Protein AF-A0A4R0I3N3-F1 (afdb_monomer)

Mean predicted aligned error: 6.97 Å

Solvent-accessible surface area (backbone atoms only — not comparable to full-atom values): 8232 Å² total; per-residue (Å²): 136,82,78,95,66,86,72,85,71,72,74,85,36,51,70,59,56,65,83,82,37,47,73,29,59,35,32,43,38,38,26,74,50,75,44,73,68,42,81,43,74,56,98,91,46,74,45,68,40,46,35,25,33,20,36,37,39,33,23,49,46,68,66,26,46,77,68,51,40,67,74,46,75,43,62,50,19,33,31,56,51,68,62,43,21,55,56,41,58,78,32,52,86,42,78,41,72,24,20,39,41,62,54,90,99,49,98,52,62,37,74,40,84,49,59,71,74,59,45,54,37,50,48,55,40,49,54,55,52,52,52,54,50,53,55,56,58,70,71,54,81,84,85,126

Radius of gyration: 17.77 Å; Cα contacts (8 Å, |Δi|>4): 245; chains: 1; bounding box: 46×32×56 Å

Secondary structure (DSSP, 8-state):
---SS-------PPBP-GGGGTT-SEEEEEEEEEEEEEEEEETTEEEEEEEEEEEEEEE-SHHHHHTT--SEEEEEEEE--HHHHHHHHHTTTSPEEEEEEPPTT-SS-EEEPPPHHHHHHHHHHHHHHHHHHHHHHHTS----

Foldseek 3Di:
DDDPDDDPPPQPFAADDLVVQQQFQKKWKAWADKDFQCWDDDPNDTDGFMKTFTWMFTHRDPVCLVVVHTPDIGHRYIYTFRQARVVSVVQHVHIDMFGWDAPPPHPGIHTDDHPPSSVVSNVVSVVVVVVVVVVVVVPDDDDD

pLDDT: mean 89.09, std 13.64, range [40.09, 98.38]

Structure (mmCIF, N/CA/C/O backbone):
data_AF-A0A4R0I3N3-F1
#
_entry.id   AF-A0A4R0I3N3-F1
#
loop_
_atom_site.group_PDB
_atom_site.id
_atom_site.type_symbol
_atom_site.label_atom_id
_atom_site.label_alt_id
_atom_site.label_comp_id
_atom_site.label_asym_id
_atom_site.label_entity_id
_atom_site.label_seq_id
_atom_site.pdbx_PDB_ins_code
_atom_site.Cartn_x
_atom_site.Cartn_y
_atom_site.Cartn_z
_atom_site.occupancy
_atom_site.B_iso_or_equiv
_atom_site.auth_seq_id
_atom_site.auth_comp_id
_atom_site.auth_asym_id
_atom_site.auth_atom_id
_atom_site.pdbx_PDB_model_num
ATOM 1 N N . MET A 1 1 ? 25.902 -22.677 20.897 1.00 40.09 1 MET A N 1
ATOM 2 C CA . MET A 1 1 ? 26.635 -21.394 20.883 1.00 40.09 1 MET A CA 1
ATOM 3 C C . MET A 1 1 ? 26.077 -20.546 19.757 1.00 40.09 1 MET A C 1
ATOM 5 O O . MET A 1 1 ? 26.171 -20.956 18.606 1.00 40.09 1 MET A O 1
ATOM 9 N N . SER A 1 2 ? 25.426 -19.437 20.092 1.00 50.75 2 SER A N 1
ATOM 10 C CA . SER A 1 2 ? 24.835 -18.509 19.123 1.00 50.75 2 SER A CA 1
ATOM 11 C C . SER A 1 2 ? 25.904 -17.510 18.677 1.00 50.75 2 SER A C 1
ATOM 13 O O . SER A 1 2 ? 26.677 -17.032 19.503 1.00 50.75 2 SER A O 1
ATOM 15 N N . SER A 1 3 ? 26.002 -17.248 17.374 1.00 62.59 3 SER A N 1
ATOM 16 C CA . SER A 1 3 ? 27.001 -16.328 16.815 1.00 62.59 3 SER A CA 1
ATOM 17 C C . SER A 1 3 ? 26.745 -14.883 17.282 1.00 62.59 3 SER A C 1
ATOM 19 O O . SER A 1 3 ? 25.586 -14.471 17.272 1.00 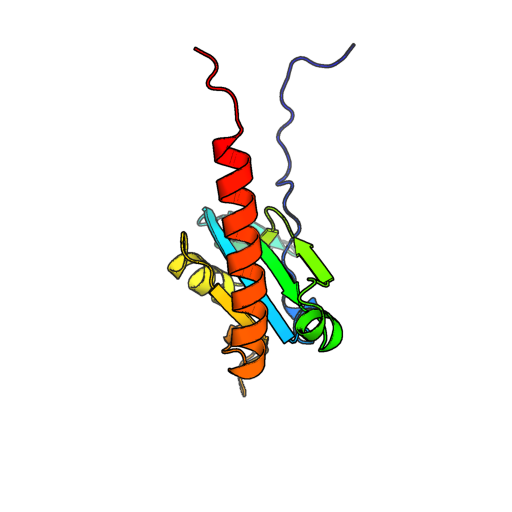62.59 3 SER A O 1
ATOM 21 N N . PRO A 1 4 ? 27.786 -14.104 17.642 1.00 68.19 4 PRO A N 1
ATOM 22 C CA . PRO A 1 4 ? 27.658 -12.699 18.047 1.00 68.19 4 PRO A CA 1
ATOM 23 C C . PRO A 1 4 ? 27.512 -11.728 16.860 1.00 68.19 4 PRO A C 1
ATOM 25 O O . PRO A 1 4 ? 27.506 -10.516 17.055 1.00 68.19 4 PRO A O 1
ATOM 28 N N . PHE A 1 5 ? 27.443 -12.234 15.625 1.00 69.56 5 PHE A N 1
ATOM 29 C CA . PHE A 1 5 ? 27.431 -11.413 14.417 1.00 69.56 5 PHE A CA 1
ATOM 30 C C . PHE A 1 5 ? 26.034 -11.321 13.804 1.00 69.56 5 PHE A C 1
ATOM 32 O O . PHE A 1 5 ? 25.375 -12.338 13.570 1.00 69.56 5 PHE A O 1
ATOM 39 N N . ASN A 1 6 ? 25.624 -10.100 13.456 1.00 53.50 6 ASN A N 1
ATOM 40 C CA . ASN A 1 6 ? 24.465 -9.874 12.602 1.00 53.50 6 ASN A CA 1
ATOM 41 C C . ASN A 1 6 ? 24.762 -10.423 11.205 1.00 53.50 6 ASN A C 1
ATOM 43 O O . ASN A 1 6 ? 25.674 -9.964 10.516 1.00 53.50 6 ASN A O 1
ATOM 47 N N . LYS A 1 7 ? 23.990 -11.427 10.784 1.00 50.22 7 LYS A N 1
ATOM 48 C CA . LYS A 1 7 ? 23.995 -11.874 9.390 1.00 50.22 7 LYS A CA 1
ATOM 49 C C . LYS A 1 7 ? 23.306 -10.795 8.550 1.00 50.22 7 LYS A C 1
ATOM 51 O O . LYS A 1 7 ? 22.275 -10.290 8.996 1.00 50.22 7 LYS A O 1
ATOM 56 N N . PRO A 1 8 ? 23.818 -10.447 7.358 1.00 46.22 8 PRO A N 1
ATOM 57 C CA . PRO A 1 8 ? 23.093 -9.564 6.458 1.00 46.22 8 PRO A CA 1
ATOM 58 C C . PRO A 1 8 ? 21.740 -10.209 6.153 1.00 46.22 8 PRO A C 1
ATOM 60 O O . PRO A 1 8 ? 21.673 -11.307 5.596 1.00 46.22 8 PRO A O 1
ATOM 63 N N . SER A 1 9 ? 20.659 -9.559 6.575 1.00 43.22 9 SER A N 1
ATOM 64 C CA . SER A 1 9 ? 19.320 -9.929 6.156 1.00 43.22 9 SER A CA 1
ATOM 65 C C . SER A 1 9 ? 19.239 -9.645 4.660 1.00 43.22 9 SER A C 1
ATOM 67 O O . SER A 1 9 ? 19.155 -8.497 4.226 1.00 43.22 9 SER A O 1
ATOM 69 N N . GLY A 1 10 ? 19.291 -10.695 3.836 1.00 43.25 10 GLY A N 1
ATOM 70 C CA . GLY A 1 10 ? 18.688 -10.605 2.509 1.00 43.25 10 GLY A CA 1
ATOM 71 C C . GLY A 1 10 ? 17.284 -10.044 2.721 1.00 43.25 10 GLY A C 1
ATOM 72 O O . GLY A 1 10 ? 16.562 -10.592 3.553 1.00 43.25 10 GLY A O 1
ATOM 73 N N . GLY A 1 11 ? 16.991 -8.890 2.108 1.00 46.09 11 GLY A N 1
ATOM 74 C CA . GLY A 1 11 ? 15.885 -8.002 2.479 1.00 46.09 11 GLY A CA 1
ATOM 75 C C . GLY A 1 11 ? 14.645 -8.774 2.915 1.00 46.09 11 GLY A C 1
ATOM 76 O O . GLY A 1 11 ? 13.995 -9.415 2.097 1.00 46.09 11 GLY A O 1
ATOM 77 N N . SER A 1 12 ? 14.351 -8.757 4.217 1.00 48.50 12 SER A N 1
ATOM 78 C CA . SER A 1 12 ? 13.327 -9.607 4.838 1.00 48.50 12 SER A CA 1
ATOM 79 C C . SER A 1 12 ? 11.900 -9.091 4.606 1.00 48.50 12 SER A C 1
ATOM 81 O O . SER A 1 12 ? 11.024 -9.291 5.446 1.00 48.50 12 SER A O 1
ATOM 83 N N . GLY A 1 13 ? 11.685 -8.369 3.508 1.00 58.91 13 GLY A N 1
ATOM 84 C CA . GLY A 1 13 ? 10.395 -7.832 3.110 1.00 58.91 13 GLY A CA 1
ATOM 85 C C . GLY A 1 13 ? 9.721 -8.756 2.109 1.00 58.91 13 GLY A C 1
A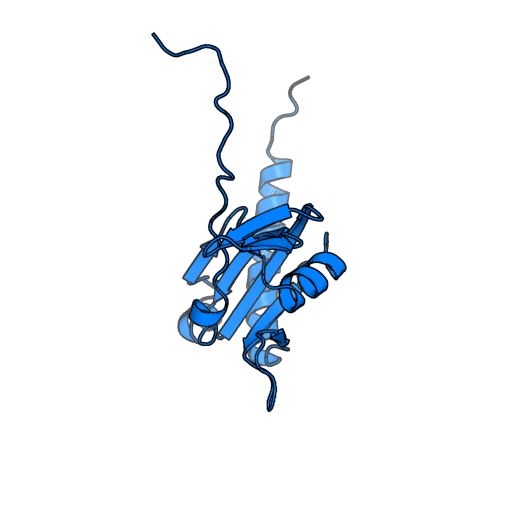TOM 86 O O . GLY A 1 13 ? 10.351 -9.217 1.157 1.00 58.91 13 GLY A O 1
ATOM 87 N N . SER A 1 14 ? 8.434 -9.035 2.303 1.00 83.94 14 SER A N 1
ATOM 88 C CA . SER A 1 14 ? 7.644 -9.725 1.279 1.00 83.94 14 SER A CA 1
ATOM 89 C C . SER A 1 14 ? 7.531 -8.838 0.031 1.00 83.94 14 SER A C 1
ATOM 91 O O . SER A 1 14 ? 7.330 -7.631 0.132 1.00 83.94 14 SER A O 1
ATOM 93 N N . PHE A 1 15 ? 7.688 -9.389 -1.174 1.00 90.69 15 PHE A N 1
ATOM 94 C CA . PHE A 1 15 ? 7.498 -8.591 -2.388 1.00 90.69 15 PHE A CA 1
ATOM 95 C C . PHE A 1 15 ? 6.010 -8.361 -2.648 1.00 90.69 15 PHE A C 1
ATOM 97 O O . PHE A 1 15 ? 5.243 -9.319 -2.790 1.00 90.69 15 PHE A O 1
ATOM 104 N N . PHE A 1 16 ? 5.613 -7.098 -2.799 1.00 95.06 16 PHE A N 1
ATOM 105 C CA . PHE A 1 16 ? 4.273 -6.763 -3.260 1.00 95.06 16 PHE A CA 1
ATOM 106 C C . PHE A 1 16 ? 4.133 -7.171 -4.730 1.00 95.06 16 PHE A C 1
ATOM 108 O O . PHE A 1 16 ? 4.876 -6.696 -5.590 1.00 95.06 16 PHE A O 1
ATOM 115 N N . THR A 1 17 ? 3.201 -8.083 -5.019 1.00 94.56 17 THR A N 1
ATOM 116 C CA . THR A 1 17 ? 2.959 -8.601 -6.375 1.00 94.56 17 THR A CA 1
ATOM 117 C C . THR A 1 17 ? 1.621 -8.065 -6.885 1.00 94.56 17 THR A C 1
ATOM 119 O O . THR A 1 17 ? 0.596 -8.692 -6.618 1.00 94.56 17 THR A O 1
ATOM 122 N N . PRO A 1 18 ? 1.587 -6.962 -7.661 1.00 94.94 18 PRO A N 1
ATOM 123 C CA . PRO A 1 18 ? 0.342 -6.250 -7.976 1.00 94.94 18 PRO A CA 1
ATOM 124 C C . PRO A 1 18 ? -0.735 -7.132 -8.615 1.00 94.94 18 PRO A C 1
ATOM 126 O O . PRO A 1 18 ? -1.915 -6.987 -8.326 1.00 94.94 18 PRO A O 1
ATOM 129 N N . ALA A 1 19 ? -0.324 -8.111 -9.429 1.00 94.62 19 ALA A N 1
ATOM 130 C CA . ALA A 1 19 ? -1.224 -9.064 -10.074 1.00 94.62 19 ALA A CA 1
ATOM 131 C C . ALA A 1 19 ? -2.086 -9.876 -9.086 1.00 94.62 19 ALA A C 1
ATOM 133 O O . ALA A 1 19 ? -3.207 -10.239 -9.428 1.00 94.62 19 ALA A O 1
ATOM 134 N N . LYS A 1 20 ? -1.584 -10.154 -7.873 1.00 95.12 20 LYS A N 1
ATOM 135 C CA . LYS A 1 20 ? -2.321 -10.889 -6.830 1.00 95.12 20 LYS A CA 1
ATOM 136 C C . LYS A 1 20 ? -3.349 -10.025 -6.096 1.00 95.12 20 LYS A C 1
ATOM 138 O O . LYS A 1 20 ? -4.186 -10.578 -5.395 1.00 95.12 20 LYS A O 1
ATOM 143 N N . HIS A 1 21 ? -3.282 -8.708 -6.280 1.00 96.12 21 HIS A N 1
ATOM 144 C CA . HIS A 1 21 ? -4.086 -7.725 -5.556 1.00 96.12 21 HIS A CA 1
ATOM 145 C C . HIS A 1 21 ? -5.094 -6.993 -6.451 1.00 96.12 21 HIS A C 1
ATOM 147 O O . HIS A 1 21 ? -5.759 -6.065 -6.008 1.00 96.12 21 HIS A O 1
ATOM 153 N N . VAL A 1 22 ? -5.241 -7.409 -7.715 1.00 95.50 22 VAL A N 1
ATOM 154 C CA . VAL A 1 22 ? -6.198 -6.798 -8.660 1.00 95.50 22 VAL A CA 1
ATOM 155 C C . VAL A 1 22 ? -7.652 -7.023 -8.239 1.00 95.50 22 VAL A C 1
ATOM 157 O O . VAL A 1 22 ? -8.525 -6.226 -8.567 1.00 95.50 22 VAL A O 1
ATOM 160 N N . SER A 1 23 ? -7.922 -8.128 -7.542 1.00 94.19 23 SER A N 1
ATOM 161 C CA . SER A 1 23 ? -9.251 -8.462 -7.027 1.00 94.19 23 SER A CA 1
ATOM 162 C C . SER A 1 23 ? -9.531 -7.891 -5.640 1.00 94.19 23 SER A C 1
ATOM 164 O O . SER A 1 23 ? -10.640 -8.073 -5.149 1.00 94.19 23 SER A O 1
ATOM 166 N N . ASP A 1 24 ? -8.540 -7.276 -4.988 1.00 97.44 24 ASP A N 1
ATOM 167 C CA . ASP A 1 24 ? -8.733 -6.700 -3.662 1.00 97.44 24 ASP A CA 1
ATOM 168 C C . ASP A 1 24 ? -9.494 -5.369 -3.792 1.00 97.44 24 ASP A C 1
ATOM 170 O O . ASP A 1 24 ? -9.253 -4.579 -4.708 1.00 97.44 24 ASP A O 1
ATOM 174 N N . LEU A 1 25 ? -10.444 -5.132 -2.887 1.00 97.62 25 LEU A N 1
ATOM 175 C CA . LEU A 1 25 ? -11.334 -3.971 -2.945 1.00 97.62 25 LEU A CA 1
ATOM 176 C C . LEU A 1 25 ? -10.654 -2.680 -2.489 1.00 97.62 25 LEU A C 1
ATOM 178 O O . LEU A 1 25 ? -10.951 -1.613 -3.026 1.00 97.62 25 LEU A O 1
ATOM 182 N N . ALA A 1 26 ? -9.755 -2.781 -1.511 1.00 98.12 26 ALA A N 1
ATOM 183 C CA . ALA A 1 26 ? -8.986 -1.656 -1.003 1.00 98.12 26 ALA A CA 1
ATOM 184 C C . ALA A 1 26 ? -7.666 -2.114 -0.377 1.00 98.12 26 ALA A C 1
ATOM 186 O O . ALA A 1 26 ? -7.547 -3.214 0.169 1.00 98.12 26 ALA A O 1
ATOM 187 N N . LEU A 1 27 ? -6.683 -1.226 -0.434 1.00 98.38 27 LEU A N 1
ATOM 188 C CA . LEU A 1 27 ? -5.373 -1.338 0.177 1.00 98.38 27 LEU A CA 1
ATOM 189 C C . LEU A 1 27 ? -5.084 -0.036 0.923 1.00 98.38 27 LEU A C 1
ATOM 191 O O . LEU A 1 27 ? -5.258 1.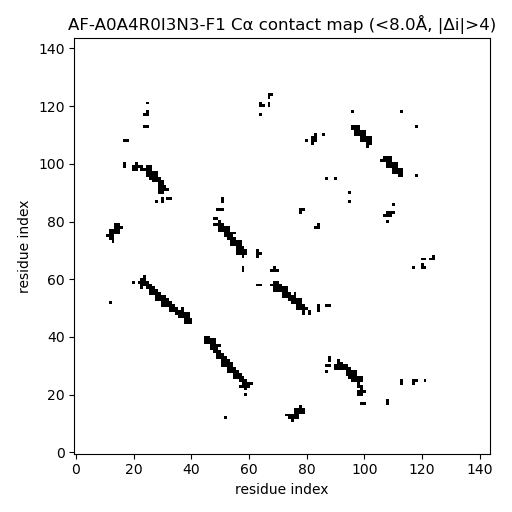040 0.355 1.00 98.38 27 LEU A O 1
ATOM 195 N N . ILE A 1 28 ? -4.585 -0.137 2.152 1.00 98.19 28 ILE A N 1
ATOM 196 C CA . ILE A 1 28 ? -3.905 0.978 2.819 1.00 98.19 28 ILE A CA 1
ATOM 197 C C . ILE A 1 28 ? -2.410 0.761 2.616 1.00 98.19 28 ILE A C 1
ATOM 199 O O . ILE A 1 28 ? -1.888 -0.269 3.043 1.00 98.19 28 ILE A O 1
ATOM 203 N N . ILE A 1 29 ? -1.738 1.697 1.955 1.00 98.25 29 ILE A N 1
ATOM 204 C CA . ILE A 1 29 ? -0.302 1.668 1.688 1.00 98.25 29 ILE A CA 1
ATOM 205 C C . ILE A 1 29 ? 0.376 2.730 2.548 1.00 98.25 29 ILE A C 1
ATOM 207 O O . ILE A 1 29 ? 0.157 3.925 2.378 1.00 98.25 29 ILE A O 1
ATOM 211 N N . GLU A 1 30 ? 1.245 2.289 3.446 1.00 97.62 30 GLU A N 1
ATOM 212 C CA . GLU A 1 30 ? 1.981 3.143 4.375 1.00 97.62 30 GLU A CA 1
ATOM 213 C C . GLU A 1 30 ? 3.463 3.093 4.009 1.00 97.62 30 GLU A C 1
ATOM 215 O O . GLU A 1 30 ? 4.230 2.265 4.515 1.00 97.62 30 GLU A O 1
ATOM 220 N N . ALA A 1 31 ? 3.852 3.935 3.050 1.00 97.44 31 ALA A N 1
ATOM 221 C CA . ALA A 1 31 ? 5.215 3.991 2.539 1.00 97.44 31 ALA A CA 1
ATOM 222 C C . ALA A 1 31 ? 6.177 4.575 3.586 1.00 97.44 31 ALA A C 1
ATOM 224 O O . ALA A 1 31 ? 5.948 5.650 4.141 1.00 97.44 31 ALA A O 1
ATOM 225 N N . LYS A 1 32 ? 7.276 3.855 3.839 1.00 95.94 32 LYS A N 1
ATOM 226 C CA . LYS A 1 32 ? 8.265 4.178 4.880 1.00 95.94 32 LYS A CA 1
ATOM 227 C C . LYS A 1 32 ? 9.547 4.759 4.306 1.00 95.94 32 LYS A C 1
ATOM 229 O O . LYS A 1 32 ? 10.100 5.709 4.846 1.00 95.94 32 LYS A O 1
ATOM 234 N N . SER A 1 33 ? 10.064 4.142 3.250 1.00 95.81 33 SER A N 1
ATOM 235 C CA . SER A 1 33 ? 11.351 4.517 2.672 1.00 95.81 33 SER A CA 1
ATOM 236 C C . SER A 1 33 ? 11.465 4.070 1.225 1.00 95.81 33 SER A C 1
ATOM 238 O O . SER A 1 33 ? 10.784 3.145 0.782 1.00 95.81 33 SER A O 1
ATOM 240 N N . VAL A 1 34 ? 12.366 4.721 0.497 1.00 96.06 34 VAL A N 1
ATOM 241 C CA . VAL A 1 34 ? 12.718 4.386 -0.880 1.00 96.06 34 VAL A CA 1
ATOM 242 C C . VAL A 1 34 ? 14.199 4.030 -0.954 1.00 96.06 34 VAL A C 1
ATOM 244 O O . VAL A 1 34 ? 15.054 4.696 -0.369 1.00 96.06 34 VAL A O 1
ATOM 247 N N . ARG A 1 35 ? 14.511 2.964 -1.684 1.00 94.38 35 ARG A N 1
ATOM 248 C CA . ARG A 1 35 ? 15.861 2.613 -2.114 1.00 94.38 35 ARG A CA 1
ATOM 249 C C . ARG A 1 35 ? 15.953 2.877 -3.607 1.00 94.38 35 ARG A C 1
ATOM 251 O O . ARG A 1 35 ? 15.216 2.273 -4.381 1.00 94.38 35 ARG A O 1
ATOM 258 N N . ARG A 1 36 ? 16.844 3.786 -3.990 1.00 94.00 36 ARG A N 1
ATOM 259 C CA . ARG A 1 36 ? 17.064 4.160 -5.388 1.00 94.00 36 ARG A CA 1
ATOM 260 C C . ARG A 1 36 ? 18.046 3.224 -6.071 1.00 94.00 36 ARG A C 1
ATOM 262 O O . ARG A 1 36 ? 18.923 2.669 -5.405 1.00 94.00 36 ARG A O 1
ATOM 269 N N . ASP A 1 37 ? 17.903 3.096 -7.387 1.00 91.19 37 ASP A N 1
ATOM 270 C CA . ASP A 1 37 ? 18.883 2.452 -8.269 1.00 91.19 37 ASP A CA 1
ATOM 271 C C . ASP A 1 37 ? 19.303 1.041 -7.821 1.00 91.19 37 ASP A C 1
ATOM 273 O O . ASP A 1 37 ? 20.460 0.634 -7.950 1.00 91.19 37 ASP A O 1
ATOM 277 N N . VAL A 1 38 ? 18.359 0.264 -7.285 1.00 90.38 38 VAL A N 1
ATOM 278 C CA . VAL A 1 38 ? 18.621 -1.103 -6.837 1.00 90.38 38 VAL A CA 1
ATOM 279 C C . VAL A 1 38 ? 18.887 -1.982 -8.064 1.00 90.38 38 VAL A C 1
ATOM 281 O O . VAL A 1 38 ? 18.013 -2.094 -8.933 1.00 90.38 38 VAL A O 1
ATOM 284 N N . PRO A 1 39 ? 20.064 -2.629 -8.159 1.00 89.75 39 PRO A N 1
ATOM 285 C CA . PRO A 1 39 ? 20.371 -3.503 -9.278 1.00 89.75 39 PRO A CA 1
ATOM 286 C C . PRO A 1 39 ? 19.523 -4.774 -9.201 1.00 89.75 39 PRO A C 1
ATOM 288 O O . PRO A 1 39 ? 19.493 -5.471 -8.186 1.00 89.75 39 PRO A O 1
ATOM 291 N N . ASN A 1 40 ? 18.858 -5.100 -10.303 1.00 84.12 40 ASN A N 1
ATOM 292 C CA . ASN A 1 40 ? 18.059 -6.304 -10.472 1.00 84.12 40 ASN A CA 1
ATOM 293 C C . ASN A 1 40 ? 18.499 -7.030 -11.743 1.00 84.12 40 ASN A C 1
ATOM 295 O O . ASN A 1 40 ? 18.304 -6.528 -12.851 1.00 84.12 40 ASN A O 1
ATOM 299 N N . THR A 1 41 ? 19.056 -8.227 -11.579 1.00 87.88 41 THR A N 1
ATOM 300 C CA . THR A 1 41 ? 19.465 -9.086 -12.692 1.00 87.88 41 THR A CA 1
ATOM 301 C C . THR A 1 41 ? 18.407 -10.150 -12.946 1.00 87.88 41 THR A C 1
ATOM 303 O O . THR A 1 41 ? 18.142 -10.992 -12.091 1.00 87.88 41 THR A O 1
ATOM 306 N N . PHE A 1 42 ? 17.823 -10.138 -14.141 1.00 80.62 42 PHE A N 1
ATOM 307 C CA . PHE A 1 42 ? 16.871 -11.149 -14.590 1.00 80.62 42 PHE A CA 1
ATOM 308 C C . PHE A 1 42 ? 17.256 -11.620 -15.991 1.00 80.62 42 PHE A C 1
ATOM 310 O O . PHE A 1 42 ? 17.511 -10.805 -16.874 1.00 80.62 42 PHE A O 1
ATOM 317 N N . ASN A 1 43 ? 17.336 -12.938 -16.192 1.00 82.88 43 ASN A N 1
ATOM 318 C CA . ASN A 1 43 ? 17.759 -13.554 -17.457 1.00 82.88 43 ASN A CA 1
ATOM 319 C C . ASN A 1 43 ? 19.064 -12.966 -18.040 1.00 82.88 43 ASN A C 1
ATOM 321 O O . ASN A 1 43 ? 19.178 -12.764 -19.245 1.00 82.88 43 ASN A O 1
ATOM 325 N N . GLY A 1 44 ? 20.049 -12.662 -17.186 1.00 86.62 44 GLY A N 1
ATOM 326 C CA . GLY A 1 44 ? 21.352 -12.124 -17.603 1.00 86.62 44 GLY A CA 1
ATOM 327 C C . GLY A 1 44 ? 21.366 -10.630 -17.950 1.00 86.62 44 GLY A C 1
ATOM 328 O O . GLY A 1 44 ? 22.429 -10.098 -18.257 1.00 86.62 44 GLY A O 1
ATOM 329 N N . VAL A 1 45 ? 20.228 -9.938 -17.862 1.00 87.50 45 VAL A N 1
ATOM 330 C CA . VAL A 1 45 ? 20.137 -8.484 -18.038 1.00 87.50 45 VAL A CA 1
ATOM 331 C C . VAL A 1 45 ? 20.020 -7.826 -16.670 1.00 87.50 45 VAL A C 1
ATOM 333 O O . VAL A 1 45 ? 19.116 -8.150 -15.899 1.00 87.50 45 VAL A O 1
ATOM 336 N N . THR A 1 46 ? 20.929 -6.898 -16.369 1.00 89.69 46 THR A N 1
ATOM 337 C CA . THR A 1 46 ? 20.866 -6.074 -15.157 1.00 89.69 46 THR A CA 1
ATOM 338 C C . THR A 1 46 ? 20.191 -4.750 -15.471 1.00 89.69 46 THR A C 1
ATOM 340 O O . THR A 1 46 ? 20.642 -3.994 -16.328 1.00 89.69 46 THR A O 1
ATOM 343 N N . THR A 1 47 ? 19.113 -4.471 -14.751 1.00 88.31 47 THR A N 1
ATOM 344 C CA . THR A 1 47 ? 18.389 -3.199 -14.777 1.00 88.31 47 THR A CA 1
ATOM 345 C C . THR A 1 47 ? 18.388 -2.606 -13.381 1.00 88.31 47 THR A C 1
ATOM 347 O O . THR A 1 47 ? 18.234 -3.351 -12.415 1.00 88.31 47 THR A O 1
ATOM 350 N N . ASN A 1 48 ? 18.476 -1.286 -13.274 1.00 89.25 48 ASN A N 1
AT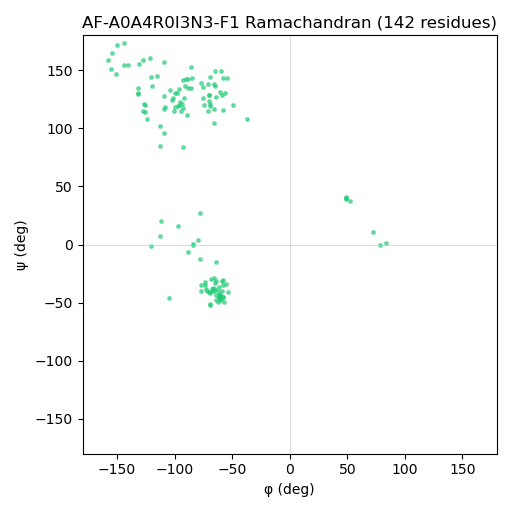OM 351 C CA . ASN A 1 48 ? 18.263 -0.601 -12.006 1.00 89.25 48 ASN A CA 1
ATOM 352 C C . ASN A 1 48 ? 16.780 -0.269 -11.847 1.00 89.25 48 ASN A C 1
ATOM 354 O O . ASN A 1 48 ? 16.104 0.065 -12.824 1.00 89.25 48 ASN A O 1
ATOM 358 N N . ARG A 1 49 ? 16.272 -0.382 -10.622 1.00 89.38 49 ARG A N 1
ATOM 359 C CA . ARG A 1 49 ? 14.905 0.007 -10.274 1.00 89.38 49 ARG A CA 1
ATOM 360 C C . ARG A 1 49 ? 14.854 0.606 -8.880 1.00 89.38 49 ARG A C 1
ATOM 362 O O . ARG A 1 49 ? 15.656 0.251 -8.022 1.00 89.38 49 ARG A O 1
ATOM 369 N N . ASP A 1 50 ? 13.856 1.439 -8.651 1.00 93.81 50 ASP A N 1
ATOM 370 C CA . ASP A 1 50 ? 13.561 1.932 -7.314 1.00 93.81 50 ASP A CA 1
ATOM 371 C C . ASP A 1 50 ? 12.671 0.938 -6.568 1.00 93.81 50 ASP A C 1
ATOM 373 O O . ASP A 1 50 ? 11.791 0.295 -7.150 1.00 93.81 50 ASP A O 1
ATOM 377 N N . GLU A 1 51 ? 12.908 0.810 -5.268 1.00 95.00 51 GLU A N 1
ATOM 378 C CA . GLU A 1 51 ? 12.164 -0.075 -4.380 1.00 95.00 51 GLU A CA 1
ATOM 379 C C . GLU A 1 51 ? 11.636 0.723 -3.190 1.00 95.00 51 GLU A C 1
ATOM 381 O O . GLU A 1 51 ? 12.409 1.304 -2.429 1.00 95.00 51 GLU A O 1
ATOM 386 N N . VAL A 1 52 ? 10.316 0.743 -3.009 1.00 96.94 52 VAL A N 1
ATOM 387 C CA . VAL A 1 52 ? 9.674 1.360 -1.842 1.00 96.94 52 VAL A CA 1
ATOM 388 C C . VAL A 1 52 ? 9.359 0.284 -0.815 1.00 96.94 52 VAL A C 1
ATOM 390 O O . VAL A 1 52 ? 8.765 -0.741 -1.144 1.00 96.94 52 VAL A O 1
ATOM 393 N N . THR A 1 53 ? 9.750 0.520 0.435 1.00 96.69 53 THR A N 1
ATOM 394 C CA . THR A 1 53 ? 9.342 -0.304 1.576 1.00 96.69 53 THR A CA 1
ATOM 395 C C . THR A 1 53 ? 8.086 0.297 2.190 1.00 96.69 53 THR A C 1
ATOM 397 O O . THR A 1 53 ? 8.086 1.474 2.549 1.00 96.69 53 THR A O 1
ATOM 400 N N . ALA A 1 54 ? 7.031 -0.500 2.330 1.00 97.06 54 ALA A N 1
ATOM 401 C CA . ALA A 1 54 ? 5.750 -0.063 2.873 1.00 97.06 54 ALA A CA 1
ATOM 402 C C . ALA A 1 54 ? 5.128 -1.129 3.781 1.00 97.06 54 ALA A C 1
ATOM 404 O O . ALA A 1 54 ? 5.377 -2.321 3.608 1.00 97.06 54 ALA A O 1
ATOM 405 N N . ASP A 1 55 ? 4.286 -0.709 4.720 1.00 97.12 55 ASP A N 1
ATOM 406 C CA . ASP A 1 55 ? 3.287 -1.616 5.287 1.00 97.12 55 ASP A CA 1
ATOM 407 C C . ASP A 1 55 ? 2.023 -1.544 4.427 1.00 97.12 55 ASP A C 1
ATOM 409 O O . ASP A 1 55 ? 1.608 -0.459 4.028 1.00 97.12 55 ASP A O 1
ATOM 413 N N . ILE A 1 56 ? 1.438 -2.695 4.094 1.00 97.25 56 ILE A N 1
ATOM 414 C CA . ILE A 1 56 ? 0.259 -2.769 3.226 1.00 97.25 56 ILE A CA 1
ATOM 415 C C . ILE A 1 56 ? -0.832 -3.554 3.941 1.00 97.25 56 ILE A C 1
ATOM 417 O O . ILE A 1 56 ? -0.647 -4.723 4.274 1.00 97.25 56 ILE A O 1
ATOM 421 N N . THR A 1 57 ? -1.977 -2.920 4.164 1.00 98.12 57 THR A N 1
ATOM 422 C CA . THR A 1 57 ? -3.166 -3.563 4.736 1.00 98.12 57 THR A CA 1
ATOM 423 C C . THR A 1 57 ? -4.155 -3.864 3.620 1.00 98.12 57 THR A C 1
ATOM 425 O O . THR A 1 57 ? -4.516 -2.962 2.871 1.00 98.12 57 THR A O 1
ATOM 428 N N . VAL A 1 58 ? -4.594 -5.117 3.500 1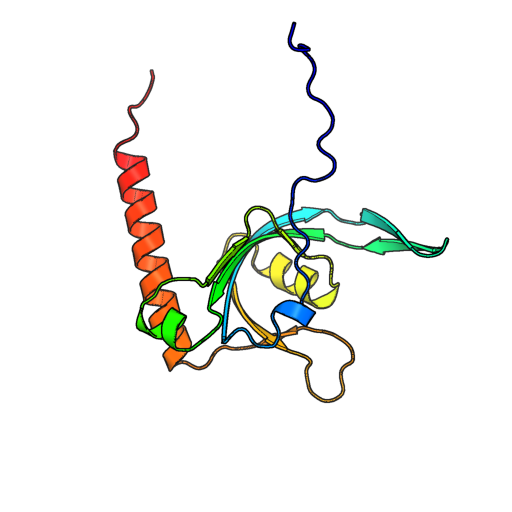.00 97.94 58 VAL A N 1
ATOM 429 C CA . VAL A 1 58 ? -5.390 -5.609 2.369 1.00 97.94 58 VAL A CA 1
ATOM 430 C C . VAL A 1 58 ? -6.828 -5.890 2.788 1.00 97.94 58 VAL A C 1
ATOM 432 O O . VAL A 1 58 ? -7.067 -6.684 3.698 1.00 97.94 58 VAL A O 1
ATOM 435 N N . PHE A 1 59 ? -7.794 -5.334 2.060 1.00 98.25 59 PHE A N 1
ATOM 436 C CA . PHE A 1 59 ? -9.214 -5.666 2.164 1.00 98.25 59 PHE A CA 1
ATOM 437 C C . PHE A 1 59 ? -9.665 -6.362 0.884 1.00 98.25 59 PHE A C 1
ATOM 439 O O . PHE A 1 59 ? -9.876 -5.731 -0.152 1.00 98.25 59 PHE A O 1
ATOM 446 N N . ARG A 1 60 ? -9.787 -7.690 0.942 1.00 96.94 60 ARG A N 1
ATOM 447 C CA . ARG A 1 60 ? -9.986 -8.505 -0.259 1.00 96.94 60 ARG A CA 1
ATOM 448 C C . ARG A 1 60 ? -11.411 -8.456 -0.793 1.00 96.94 60 ARG A C 1
ATOM 450 O O . ARG A 1 60 ? -11.607 -8.462 -2.000 1.00 96.94 60 ARG A O 1
ATOM 457 N N . ASN A 1 61 ? -12.404 -8.472 0.086 1.00 97.44 61 ASN A N 1
ATOM 458 C CA . ASN A 1 61 ? -13.806 -8.624 -0.295 1.00 97.44 61 ASN A CA 1
ATOM 459 C C . ASN A 1 61 ? -14.733 -7.794 0.602 1.00 97.44 61 ASN A C 1
ATOM 461 O O . ASN A 1 61 ? -14.294 -7.208 1.591 1.00 97.44 61 ASN A O 1
ATOM 465 N N . SER A 1 62 ? -16.023 -7.761 0.260 1.00 96.56 62 SER A N 1
ATOM 466 C CA . SER A 1 62 ? -17.034 -6.992 0.996 1.00 96.56 62 SER A CA 1
ATOM 467 C C . SER A 1 62 ? -17.123 -7.395 2.464 1.00 96.56 62 SER A C 1
ATOM 469 O O . SER A 1 62 ? -17.270 -6.528 3.312 1.00 96.56 62 SER A O 1
ATOM 471 N N . GLN A 1 63 ? -16.924 -8.677 2.790 1.00 96.88 63 GLN A N 1
ATOM 472 C CA . GLN A 1 63 ? -16.911 -9.131 4.180 1.00 96.88 63 GLN A CA 1
ATOM 473 C C . GLN A 1 63 ? -15.801 -8.438 4.984 1.00 96.88 63 GLN A C 1
ATOM 475 O O . GLN A 1 63 ? -16.058 -7.987 6.094 1.00 96.88 63 GLN A O 1
ATOM 480 N N . ASN A 1 64 ? -14.590 -8.295 4.429 1.00 97.06 64 ASN A N 1
ATOM 481 C CA . ASN A 1 64 ? -13.505 -7.567 5.098 1.00 97.06 64 ASN A CA 1
ATOM 482 C C . ASN A 1 64 ? -13.850 -6.094 5.351 1.00 97.06 64 ASN A C 1
ATOM 484 O O . ASN A 1 64 ? -13.459 -5.546 6.382 1.00 97.06 64 ASN A O 1
ATOM 488 N N . ILE A 1 65 ? -14.568 -5.468 4.416 1.00 96.50 65 ILE A N 1
ATOM 489 C CA . ILE A 1 65 ? -15.020 -4.078 4.523 1.00 96.50 65 ILE A CA 1
ATOM 490 C C . ILE A 1 65 ? -16.098 -3.950 5.605 1.00 96.50 65 ILE A C 1
ATOM 492 O O . ILE A 1 65 ? -15.946 -3.167 6.539 1.00 96.50 65 ILE A O 1
ATOM 496 N N . GLU A 1 66 ? -17.141 -4.778 5.541 1.00 95.44 66 GLU A N 1
ATOM 497 C CA . GLU A 1 66 ? -18.273 -4.766 6.474 1.00 95.44 66 GLU A CA 1
ATOM 498 C C . GLU A 1 66 ? -17.838 -5.038 7.918 1.00 95.44 66 GLU A C 1
ATOM 500 O O . GLU A 1 66 ? -18.244 -4.337 8.850 1.00 95.44 66 GLU A O 1
ATOM 505 N N . THR A 1 67 ? -16.967 -6.033 8.118 1.00 95.44 67 THR A N 1
ATOM 506 C CA . THR A 1 67 ? -16.452 -6.373 9.450 1.00 95.44 67 THR A CA 1
ATOM 507 C C . THR A 1 67 ? -15.265 -5.511 9.863 1.00 95.44 67 THR A C 1
ATOM 509 O O . THR A 1 67 ? -14.720 -5.729 10.948 1.00 95.44 67 THR A O 1
ATOM 512 N N . ARG A 1 68 ? -14.831 -4.562 9.019 1.00 94.38 68 ARG A N 1
ATOM 513 C CA . ARG A 1 68 ? -13.660 -3.701 9.254 1.00 94.38 68 ARG A CA 1
ATOM 514 C C . ARG A 1 68 ? -12.438 -4.513 9.684 1.00 94.38 68 ARG A C 1
ATOM 516 O O . ARG A 1 68 ? -11.725 -4.160 10.619 1.00 94.38 68 ARG A O 1
ATOM 523 N N . THR A 1 69 ? -12.254 -5.674 9.064 1.00 95.00 69 THR A N 1
ATOM 524 C CA . THR A 1 69 ? -11.199 -6.625 9.417 1.00 95.00 69 THR A CA 1
ATOM 525 C C . THR A 1 69 ? -10.397 -6.934 8.163 1.00 95.00 69 THR A C 1
ATOM 527 O O . THR A 1 69 ? -10.947 -7.542 7.237 1.00 95.00 69 THR A O 1
ATOM 530 N N . PRO A 1 70 ? -9.112 -6.544 8.106 1.00 96.69 70 PRO A N 1
ATOM 531 C CA . PRO A 1 70 ? -8.304 -6.781 6.925 1.00 96.69 70 PRO A CA 1
ATOM 532 C C . PRO A 1 70 ? -8.112 -8.278 6.688 1.00 96.69 70 PRO A C 1
ATOM 534 O O . PRO A 1 70 ? -8.068 -9.083 7.618 1.00 96.69 70 PRO A O 1
ATOM 537 N N . HIS A 1 71 ? -7.977 -8.645 5.420 1.00 96.88 71 HIS A N 1
ATOM 538 C CA . HIS A 1 71 ? -7.622 -9.996 5.010 1.00 96.88 71 HIS A CA 1
ATOM 539 C C . HIS A 1 71 ? -6.166 -10.327 5.356 1.00 96.88 71 HIS A C 1
ATOM 541 O O . HIS A 1 71 ? -5.862 -11.436 5.787 1.00 96.88 71 HIS A O 1
ATOM 547 N N . GLU A 1 72 ? -5.270 -9.364 5.141 1.00 95.38 72 GLU A N 1
ATOM 548 C CA . GLU A 1 72 ? -3.828 -9.533 5.285 1.00 95.38 72 GLU A CA 1
ATOM 549 C C . GLU A 1 72 ? -3.183 -8.196 5.668 1.00 95.38 72 GLU A C 1
ATOM 551 O O . GLU A 1 72 ? -3.631 -7.133 5.236 1.00 95.38 72 GLU A O 1
ATOM 556 N N . VAL A 1 73 ? -2.114 -8.253 6.466 1.00 95.56 73 VAL A N 1
ATOM 557 C CA . VAL A 1 73 ? -1.238 -7.108 6.739 1.00 95.56 73 VAL A CA 1
ATOM 558 C C . VAL A 1 73 ? 0.186 -7.502 6.367 1.00 95.56 73 VAL A C 1
ATOM 560 O O . VAL A 1 73 ? 0.829 -8.296 7.053 1.00 95.56 73 VAL A O 1
ATOM 563 N N . MET A 1 74 ? 0.688 -6.937 5.275 1.00 95.19 74 MET A N 1
ATOM 564 C CA . MET A 1 74 ? 2.044 -7.153 4.790 1.00 95.19 74 MET A CA 1
ATOM 565 C C . MET A 1 74 ? 2.970 -6.125 5.435 1.00 95.19 74 MET A C 1
ATOM 567 O O . MET A 1 74 ? 2.883 -4.933 5.147 1.00 95.19 74 MET A O 1
ATOM 571 N N . LYS A 1 75 ? 3.865 -6.572 6.318 1.00 94.50 75 LYS A N 1
ATOM 572 C CA . LYS A 1 75 ? 4.840 -5.694 6.976 1.00 94.50 75 LYS A CA 1
ATOM 573 C C . LYS A 1 75 ? 6.142 -5.608 6.187 1.00 94.50 75 LYS A C 1
ATOM 575 O O . LYS A 1 75 ? 6.664 -6.631 5.743 1.00 94.50 75 LYS A O 1
ATOM 580 N N . ASN A 1 76 ? 6.671 -4.391 6.054 1.00 94.88 76 ASN A N 1
ATOM 581 C CA . ASN A 1 76 ? 7.897 -4.072 5.316 1.00 94.88 76 ASN A CA 1
ATOM 582 C C . ASN A 1 76 ? 7.913 -4.687 3.905 1.00 94.88 76 ASN A C 1
ATOM 584 O O . ASN A 1 76 ? 8.925 -5.228 3.460 1.00 94.88 76 ASN A O 1
ATOM 588 N N . ALA A 1 77 ? 6.771 -4.647 3.223 1.00 95.69 77 ALA A N 1
ATOM 589 C CA . ALA A 1 77 ? 6.629 -5.146 1.871 1.00 95.69 77 ALA A CA 1
ATOM 590 C C . ALA A 1 77 ? 7.397 -4.266 0.877 1.00 95.69 77 ALA A C 1
ATOM 592 O O . ALA A 1 77 ? 7.444 -3.044 1.019 1.00 95.69 77 ALA A O 1
ATOM 593 N N . ILE A 1 78 ? 7.982 -4.888 -0.147 1.00 95.81 78 ILE A N 1
ATOM 594 C CA . ILE A 1 78 ? 8.777 -4.203 -1.170 1.00 95.81 78 ILE A CA 1
ATOM 595 C C . ILE A 1 78 ? 7.935 -4.008 -2.433 1.00 95.81 78 ILE A C 1
ATOM 597 O O . ILE A 1 78 ? 7.586 -4.976 -3.118 1.00 95.81 78 ILE A O 1
ATOM 601 N N . ILE A 1 79 ? 7.660 -2.750 -2.770 1.00 96.19 79 ILE A N 1
ATOM 602 C CA . ILE A 1 79 ? 7.018 -2.319 -4.013 1.00 96.19 79 ILE A CA 1
ATOM 603 C C . ILE A 1 79 ? 8.117 -1.954 -5.017 1.00 96.19 79 ILE A C 1
ATOM 605 O O . ILE A 1 79 ? 8.856 -0.997 -4.814 1.00 96.19 79 ILE A O 1
ATOM 609 N N . HIS A 1 80 ? 8.213 -2.709 -6.113 1.00 92.75 80 HIS A N 1
ATOM 610 C CA . HIS A 1 80 ? 9.257 -2.536 -7.139 1.00 92.75 80 HIS A CA 1
ATOM 611 C C . HIS A 1 80 ? 8.708 -2.231 -8.545 1.00 92.75 80 HIS A C 1
ATOM 613 O O . HIS A 1 80 ? 9.467 -2.106 -9.507 1.00 92.75 80 HIS A O 1
ATOM 619 N N . SER A 1 81 ? 7.382 -2.171 -8.711 1.00 92.25 81 SER A N 1
ATOM 620 C CA . SER A 1 81 ? 6.777 -1.727 -9.971 1.00 92.25 81 SER A CA 1
ATOM 621 C C . SER A 1 81 ? 7.038 -0.234 -10.127 1.00 92.25 81 SER A C 1
ATOM 623 O O . SER A 1 81 ? 6.645 0.522 -9.253 1.00 92.25 81 SER A O 1
ATOM 625 N N . SER A 1 82 ? 7.667 0.198 -11.223 1.00 90.94 82 SER A N 1
ATOM 626 C CA . SER A 1 82 ? 8.105 1.593 -11.395 1.00 90.94 82 SER A CA 1
ATOM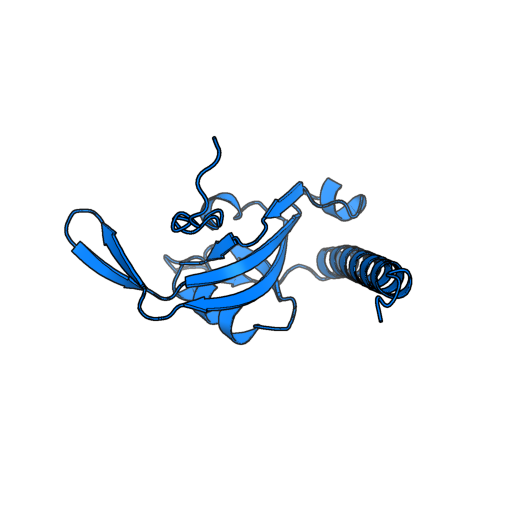 627 C C . SER A 1 82 ? 6.994 2.627 -11.181 1.00 90.94 82 SER A C 1
ATOM 629 O O . SER A 1 82 ? 7.224 3.649 -10.545 1.00 90.94 82 SER A O 1
ATOM 631 N N . VAL A 1 83 ? 5.783 2.351 -11.676 1.00 94.50 83 VAL A N 1
ATOM 632 C CA . VAL A 1 83 ? 4.623 3.241 -11.518 1.00 94.50 83 VAL A CA 1
ATOM 633 C C . VAL A 1 83 ? 4.161 3.281 -10.062 1.00 94.50 83 VAL A C 1
ATOM 635 O O . VAL A 1 83 ? 4.071 4.359 -9.485 1.00 94.50 83 VAL A O 1
ATOM 638 N N . LEU A 1 84 ? 3.944 2.115 -9.450 1.00 96.44 84 LEU A N 1
ATOM 639 C CA . LEU A 1 84 ? 3.469 2.026 -8.066 1.00 96.44 84 LEU A CA 1
ATOM 640 C C . LEU A 1 84 ? 4.507 2.531 -7.062 1.00 96.44 84 LEU A C 1
ATOM 642 O O . LEU A 1 84 ? 4.148 3.165 -6.083 1.00 96.44 84 LEU A O 1
ATOM 646 N N . ALA A 1 85 ? 5.791 2.259 -7.296 1.00 95.81 85 ALA A N 1
ATOM 647 C CA . ALA A 1 85 ? 6.881 2.728 -6.453 1.00 95.81 85 ALA A CA 1
ATOM 648 C C . ALA A 1 85 ? 6.966 4.257 -6.491 1.00 95.81 85 ALA A C 1
ATOM 650 O O . ALA A 1 85 ? 7.062 4.878 -5.441 1.00 95.81 85 ALA A O 1
ATOM 651 N N . LYS A 1 86 ? 6.845 4.873 -7.676 1.00 95.31 86 LYS A N 1
ATOM 652 C CA . LYS A 1 86 ? 6.822 6.335 -7.808 1.00 95.31 86 LYS A CA 1
ATOM 653 C C . LYS A 1 86 ? 5.642 6.962 -7.060 1.00 95.31 86 LYS A C 1
ATOM 655 O O . LYS A 1 86 ? 5.813 7.977 -6.400 1.00 95.31 86 LYS A O 1
ATOM 660 N N . GLU A 1 87 ? 4.460 6.366 -7.164 1.00 95.94 87 GLU A N 1
ATOM 661 C CA . GLU A 1 87 ? 3.253 6.86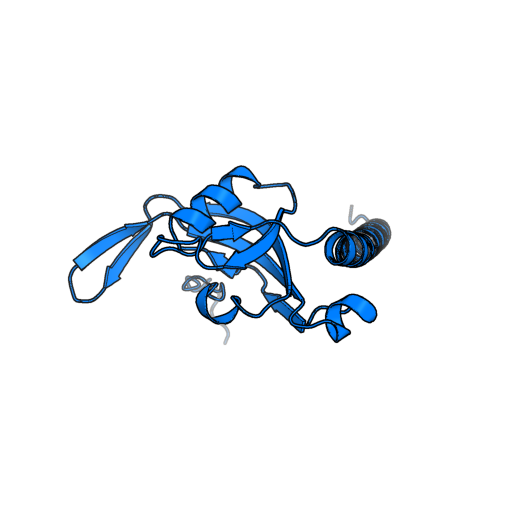6 -6.499 1.00 95.94 87 GLU A CA 1
ATOM 662 C C . GLU A 1 87 ? 3.266 6.625 -4.980 1.00 95.94 87 GLU A C 1
ATOM 664 O O . GLU A 1 87 ? 2.880 7.495 -4.202 1.00 95.94 87 GLU A O 1
ATOM 669 N N . ALA A 1 88 ? 3.772 5.478 -4.525 1.00 96.00 88 ALA A N 1
ATOM 670 C CA . ALA A 1 88 ? 3.965 5.213 -3.102 1.00 96.00 88 ALA A CA 1
ATOM 671 C C . ALA A 1 88 ? 5.019 6.154 -2.499 1.00 96.00 88 ALA A C 1
ATOM 673 O O . ALA A 1 88 ? 4.844 6.648 -1.391 1.00 96.00 88 ALA A O 1
ATOM 674 N N . GLU A 1 89 ? 6.090 6.447 -3.240 1.00 96.25 89 GLU A N 1
ATOM 675 C CA . GLU A 1 89 ? 7.125 7.384 -2.813 1.00 96.25 89 GLU A CA 1
ATOM 676 C C . GLU A 1 89 ? 6.572 8.793 -2.569 1.00 96.25 89 GLU A C 1
ATOM 678 O O . GLU A 1 89 ? 6.911 9.415 -1.562 1.00 96.25 89 GLU A O 1
ATOM 683 N N . THR A 1 90 ? 5.708 9.301 -3.454 1.00 96.31 90 THR A N 1
ATOM 684 C CA . THR A 1 90 ? 5.121 10.640 -3.280 1.00 96.31 90 THR A CA 1
ATOM 685 C C . THR A 1 90 ? 4.240 10.755 -2.036 1.00 96.31 90 THR A C 1
ATOM 687 O O . THR A 1 90 ? 3.936 11.867 -1.622 1.00 96.31 90 THR A O 1
ATOM 690 N N . ASN A 1 91 ? 3.858 9.622 -1.439 1.00 95.44 91 ASN A N 1
ATOM 691 C CA . ASN A 1 91 ? 3.026 9.531 -0.243 1.00 95.44 91 ASN A CA 1
ATOM 692 C C . ASN A 1 91 ? 3.805 9.005 0.979 1.00 95.44 91 ASN A C 1
ATOM 694 O O . ASN A 1 91 ? 3.209 8.516 1.933 1.00 95.44 91 ASN A O 1
ATOM 698 N N .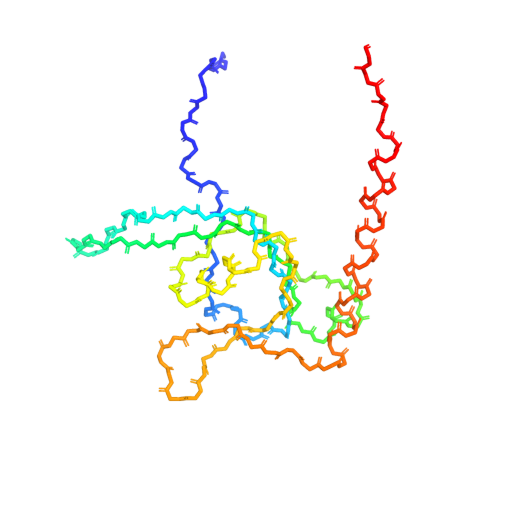 ILE A 1 92 ? 5.141 9.075 0.997 1.00 95.12 92 ILE A N 1
ATOM 699 C CA . ILE A 1 92 ? 5.899 8.702 2.203 1.00 95.12 92 ILE A CA 1
ATOM 700 C C . ILE A 1 92 ? 5.468 9.585 3.384 1.00 95.12 92 ILE A C 1
ATOM 702 O O . ILE A 1 92 ? 5.468 10.811 3.296 1.00 95.12 92 ILE A O 1
ATOM 706 N N . GLY A 1 93 ? 5.119 8.941 4.501 1.00 90.38 93 GLY A N 1
ATOM 707 C CA . GLY A 1 93 ? 4.623 9.609 5.707 1.00 90.38 93 GLY A CA 1
ATOM 708 C C . GLY A 1 93 ? 3.125 9.933 5.696 1.00 90.38 93 GLY A C 1
ATOM 709 O O . GLY A 1 93 ? 2.630 10.496 6.666 1.00 90.38 93 GLY A O 1
ATOM 710 N N . THR A 1 94 ? 2.384 9.583 4.641 1.00 95.12 94 THR A N 1
ATOM 711 C CA . THR A 1 94 ? 0.920 9.714 4.585 1.00 95.12 94 THR A CA 1
ATOM 712 C C . THR A 1 94 ? 0.304 8.405 4.076 1.00 95.12 94 THR A C 1
ATOM 714 O O . THR A 1 94 ? 0.753 7.883 3.058 1.00 95.12 94 THR A O 1
ATOM 717 N N . PRO A 1 95 ? -0.704 7.828 4.755 1.00 96.19 95 PRO A N 1
ATOM 718 C CA . PRO A 1 95 ? -1.345 6.608 4.275 1.00 96.19 95 PRO A CA 1
ATOM 719 C C . PRO A 1 95 ? -2.046 6.866 2.934 1.00 96.19 95 PRO A C 1
ATOM 721 O O . PRO A 1 95 ? -2.869 7.770 2.813 1.00 96.19 95 PRO A O 1
ATOM 724 N N . LEU A 1 96 ? -1.739 6.046 1.929 1.00 97.69 96 LEU A N 1
ATOM 725 C CA . LEU A 1 96 ? -2.425 6.041 0.640 1.00 97.69 96 LEU A CA 1
ATOM 726 C C . LEU A 1 96 ? -3.512 4.963 0.655 1.00 97.69 96 LEU A C 1
ATOM 728 O O . LEU A 1 96 ? -3.206 3.781 0.808 1.00 97.69 96 LEU A O 1
ATOM 732 N N . LEU A 1 97 ? -4.768 5.356 0.453 1.00 97.75 97 LEU A N 1
ATOM 733 C CA . LEU A 1 97 ? -5.871 4.428 0.218 1.00 97.75 97 LEU A CA 1
ATOM 734 C C . LEU A 1 97 ? -6.070 4.238 -1.287 1.00 97.75 97 LEU A C 1
ATOM 736 O O . LEU A 1 97 ? -6.343 5.195 -2.007 1.00 97.75 97 LEU A O 1
ATOM 740 N N . ALA A 1 98 ? -5.959 3.002 -1.766 1.00 98.00 98 ALA A N 1
ATOM 741 C CA . ALA A 1 98 ? -6.117 2.710 -3.185 1.00 98.00 98 ALA A CA 1
ATOM 742 C C . ALA A 1 98 ? -6.576 1.277 -3.453 1.00 98.00 98 ALA A C 1
ATOM 744 O O . ALA A 1 98 ? -6.441 0.392 -2.615 1.00 98.00 98 ALA A O 1
ATOM 745 N N . LYS A 1 99 ? -7.036 1.013 -4.675 1.00 97.25 99 LYS A N 1
ATOM 746 C CA . LYS A 1 99 ? -7.097 -0.340 -5.250 1.00 97.25 99 LYS A CA 1
ATOM 747 C C . LYS A 1 99 ? -6.053 -0.491 -6.350 1.00 97.25 99 LYS A C 1
ATOM 749 O O . LYS A 1 99 ? -5.641 0.496 -6.957 1.00 97.25 99 LYS A O 1
ATOM 754 N N . VAL A 1 100 ? -5.650 -1.721 -6.656 1.00 97.12 100 VAL A N 1
ATOM 755 C CA . VAL A 1 100 ? -4.716 -1.996 -7.758 1.00 97.12 100 VAL A CA 1
ATOM 756 C C . VAL A 1 100 ? -5.475 -2.454 -8.989 1.00 97.12 100 VAL A C 1
ATOM 758 O O . VAL A 1 100 ? -6.260 -3.393 -8.935 1.00 97.12 100 VAL A O 1
ATOM 761 N N . ALA A 1 101 ? -5.197 -1.844 -10.138 1.00 95.69 101 ALA A N 1
ATOM 762 C CA . ALA A 1 101 ? -5.716 -2.326 -11.414 1.00 95.69 101 ALA A CA 1
ATOM 763 C C . ALA A 1 101 ? -4.768 -1.994 -12.568 1.00 95.69 101 ALA A C 1
ATOM 765 O O . ALA A 1 101 ? -3.791 -1.261 -12.409 1.00 95.69 101 ALA A O 1
ATOM 766 N N . LYS A 1 102 ? -5.064 -2.531 -13.755 1.00 95.00 102 LYS A N 1
ATOM 767 C CA . LYS A 1 102 ? -4.458 -2.063 -15.006 1.00 95.00 102 LYS A CA 1
ATOM 768 C C . LYS A 1 102 ? -5.359 -0.992 -15.623 1.00 95.00 102 LYS A C 1
ATOM 770 O O . LYS A 1 102 ? -6.495 -1.321 -15.970 1.00 95.00 102 LYS A O 1
ATOM 775 N N . PRO A 1 103 ? -4.893 0.258 -15.782 1.00 92.38 103 PRO A N 1
ATOM 776 C CA . PRO A 1 103 ? -5.656 1.271 -16.499 1.00 92.38 103 PRO A CA 1
ATOM 777 C C . PRO A 1 103 ? -5.939 0.842 -17.944 1.00 92.38 103 PRO A C 1
ATOM 779 O O . PRO A 1 103 ? -5.132 0.146 -18.568 1.00 92.38 103 PRO A O 1
ATOM 782 N N . SER A 1 104 ? -7.072 1.283 -18.496 1.00 92.00 104 SER A N 1
ATOM 783 C CA . SER A 1 104 ? -7.462 0.945 -19.870 1.00 92.00 104 SER A CA 1
ATOM 784 C C . SER A 1 104 ? -6.377 1.350 -20.877 1.00 92.00 104 SER A C 1
ATOM 786 O O . SER A 1 1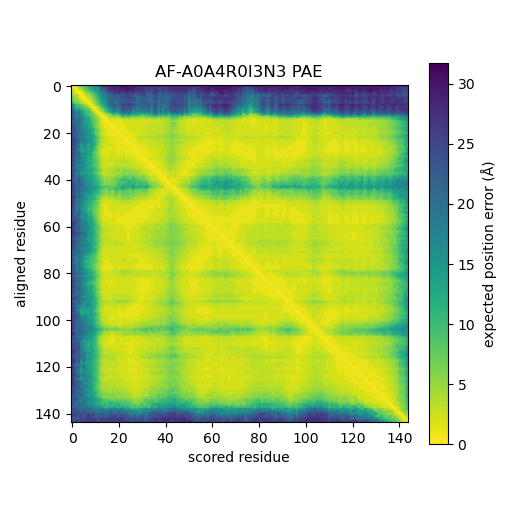04 ? -5.860 2.468 -20.843 1.00 92.00 104 SER A O 1
ATOM 788 N N . GLY A 1 105 ? -5.999 0.419 -21.757 1.00 90.75 105 GLY A N 1
ATOM 789 C CA . GLY A 1 105 ? -4.961 0.626 -22.772 1.00 90.75 105 GLY A CA 1
ATOM 790 C C . GLY A 1 105 ? -3.522 0.693 -22.239 1.00 90.75 105 GLY A C 1
ATOM 791 O O . GLY A 1 105 ? -2.621 1.066 -22.991 1.00 90.75 105 GLY A O 1
ATOM 792 N N . LYS A 1 106 ? -3.276 0.356 -20.965 1.00 91.06 106 LYS A N 1
ATOM 793 C CA . LYS A 1 106 ? -1.938 0.361 -20.355 1.00 91.06 106 LYS A CA 1
ATOM 794 C C . LYS A 1 106 ? -1.488 -1.043 -19.951 1.00 91.06 106 LYS A C 1
ATOM 796 O O . LYS A 1 106 ? -2.266 -1.858 -19.467 1.00 91.06 106 LYS A O 1
ATOM 801 N N . ASN A 1 107 ? -0.186 -1.297 -20.090 1.00 91.75 107 ASN A N 1
ATOM 802 C CA . ASN A 1 107 ? 0.448 -2.575 -19.735 1.00 91.75 107 ASN A CA 1
ATOM 803 C C . ASN A 1 107 ? 1.091 -2.576 -18.335 1.00 91.75 107 ASN A C 1
ATOM 805 O O . ASN A 1 107 ? 1.891 -3.456 -18.027 1.00 91.75 107 ASN A O 1
ATOM 809 N N . TYR A 1 108 ? 0.749 -1.609 -17.484 1.00 93.25 108 TYR A N 1
ATOM 810 C CA . TYR A 1 108 ? 1.254 -1.491 -16.116 1.00 93.25 108 TYR A CA 1
ATOM 811 C C . TYR A 1 108 ? 0.109 -1.504 -15.102 1.00 93.25 108 TYR A C 1
ATOM 813 O O . TYR A 1 108 ? -1.043 -1.251 -15.452 1.00 93.25 108 TYR A O 1
ATOM 821 N N . TYR A 1 109 ? 0.442 -1.800 -13.847 1.00 96.56 109 TYR A N 1
ATOM 822 C CA . TYR A 1 109 ? -0.472 -1.658 -12.718 1.00 96.56 109 TYR A CA 1
ATOM 823 C C . TYR A 1 109 ? -0.343 -0.256 -12.123 1.00 96.56 109 TYR A C 1
ATOM 825 O O . TYR A 1 109 ? 0.764 0.277 -12.057 1.00 96.56 109 TYR A O 1
ATOM 833 N N . ALA A 1 110 ? -1.464 0.316 -11.704 1.00 96.81 110 ALA A N 1
ATOM 834 C CA . ALA A 1 110 ? -1.541 1.607 -11.032 1.00 96.81 110 ALA A CA 1
ATOM 835 C C . ALA A 1 110 ? -2.395 1.486 -9.769 1.00 96.81 110 ALA A C 1
ATOM 837 O O . ALA A 1 110 ? -3.259 0.600 -9.693 1.00 96.81 110 ALA A O 1
ATOM 838 N N . PHE A 1 111 ? -2.154 2.379 -8.813 1.00 97.44 111 PHE A N 1
ATOM 839 C CA . PHE A 1 111 ? -3.113 2.639 -7.757 1.00 97.44 111 PHE A CA 1
ATOM 840 C C . PHE A 1 111 ? -4.245 3.484 -8.343 1.00 97.44 111 PHE A C 1
ATOM 842 O O . PHE A 1 111 ? -4.021 4.380 -9.154 1.00 97.44 111 PHE A O 1
ATOM 849 N N . LEU A 1 112 ? -5.477 3.121 -8.010 1.00 95.94 112 LEU A N 1
ATOM 850 C CA . LEU A 1 112 ? -6.681 3.822 -8.428 1.00 95.94 112 LEU A CA 1
ATOM 851 C C . LEU A 1 112 ? -7.535 4.140 -7.209 1.00 95.94 112 LEU A C 1
ATOM 853 O O . LEU A 1 112 ? -7.464 3.452 -6.189 1.00 95.94 112 LEU A O 1
ATOM 857 N N . GLU A 1 113 ? -8.406 5.127 -7.378 1.00 96.12 113 GLU A N 1
ATOM 858 C CA . GLU A 1 113 ? -9.378 5.526 -6.369 1.00 96.12 113 GLU A CA 1
ATOM 859 C C . GLU A 1 113 ? -10.305 4.370 -5.970 1.00 96.12 113 GLU A C 1
ATOM 861 O O . GLU A 1 113 ? -10.726 3.522 -6.779 1.00 96.12 113 GLU A O 1
ATOM 866 N N . VAL A 1 114 ? -10.619 4.365 -4.680 1.00 96.50 114 VAL A N 1
ATOM 867 C CA . VAL A 1 114 ? -11.565 3.457 -4.044 1.00 96.50 114 VAL A CA 1
ATOM 868 C C . VAL A 1 114 ? -12.943 4.139 -4.026 1.00 96.50 114 VAL A C 1
ATOM 870 O O . VAL A 1 114 ? -13.013 5.351 -3.847 1.00 96.50 114 VAL A O 1
ATOM 873 N N . PRO A 1 115 ? -14.051 3.411 -4.256 1.00 95.25 115 PRO A N 1
ATOM 874 C CA . PRO A 1 115 ? -15.399 3.953 -4.077 1.00 95.25 115 PRO A CA 1
ATOM 875 C C . PRO A 1 115 ? -15.623 4.543 -2.673 1.00 95.25 115 PRO A C 1
ATOM 877 O O . PRO A 1 115 ? -15.145 3.983 -1.688 1.00 95.25 115 PRO A O 1
ATOM 880 N N . ALA A 1 116 ? -16.382 5.638 -2.579 1.00 95.31 116 ALA A N 1
ATOM 881 C CA . ALA A 1 116 ? -16.555 6.406 -1.339 1.00 95.31 116 ALA A CA 1
ATOM 882 C C . ALA A 1 116 ? -17.143 5.596 -0.163 1.00 95.31 116 ALA A C 1
ATOM 884 O O . ALA A 1 116 ? -16.824 5.848 0.996 1.00 95.31 116 ALA A O 1
ATOM 885 N N . ASP A 1 117 ? -17.995 4.611 -0.448 1.00 91.88 117 ASP A N 1
ATOM 886 C CA . ASP A 1 117 ? -18.572 3.707 0.552 1.00 91.88 117 ASP A CA 1
ATOM 887 C C . ASP A 1 117 ? -17.515 2.780 1.173 1.00 91.88 117 ASP A C 1
ATOM 889 O O . ASP A 1 117 ? -17.502 2.563 2.385 1.00 91.88 117 ASP A O 1
ATOM 893 N N . ILE A 1 118 ? -16.594 2.277 0.351 1.00 95.50 118 ILE A N 1
ATOM 894 C CA . ILE A 1 118 ? -15.466 1.457 0.800 1.00 95.50 118 ILE A CA 1
ATOM 895 C C . ILE A 1 118 ? -14.446 2.331 1.537 1.00 95.50 118 ILE A C 1
ATOM 897 O O . ILE A 1 118 ? -13.920 1.918 2.568 1.00 95.50 118 ILE A O 1
ATOM 901 N N . GLU A 1 119 ? -14.194 3.544 1.044 1.00 96.00 119 GLU A N 1
ATOM 902 C CA . GLU A 1 119 ? -13.297 4.507 1.685 1.00 96.00 119 GLU A CA 1
ATOM 903 C C . GLU A 1 119 ? -13.718 4.823 3.119 1.00 96.00 119 GLU A C 1
ATOM 905 O O . GLU A 1 119 ? -12.895 4.685 4.022 1.00 96.00 119 GLU A O 1
ATOM 910 N N . ALA A 1 120 ? -14.992 5.147 3.353 1.00 94.06 120 ALA A N 1
ATOM 911 C CA . ALA A 1 120 ? -15.490 5.438 4.696 1.00 94.06 120 ALA A CA 1
ATOM 912 C C . ALA A 1 120 ? -15.261 4.266 5.671 1.00 94.06 120 ALA A C 1
ATOM 914 O O . ALA A 1 120 ? -14.763 4.456 6.780 1.00 94.06 120 ALA A O 1
ATOM 915 N N . ALA A 1 121 ? -15.553 3.034 5.246 1.00 92.56 121 ALA A N 1
ATOM 916 C CA . ALA A 1 121 ? -15.375 1.849 6.084 1.00 92.56 121 ALA A CA 1
ATOM 917 C C . ALA A 1 121 ? -13.896 1.549 6.398 1.00 92.56 121 ALA A C 1
ATOM 919 O O . ALA A 1 121 ? -13.560 1.126 7.508 1.00 92.56 121 ALA A O 1
ATOM 920 N N . VAL A 1 122 ? -13.001 1.768 5.431 1.00 96.31 122 VAL A N 1
ATOM 921 C CA . VAL A 1 122 ? -11.557 1.573 5.620 1.00 96.31 122 VAL A CA 1
ATOM 922 C C . VAL A 1 122 ? -10.953 2.695 6.472 1.00 96.31 122 VAL A C 1
ATOM 924 O O . VAL A 1 122 ? -10.080 2.417 7.297 1.00 96.31 122 VAL A O 1
ATOM 927 N N . ALA A 1 123 ? -11.447 3.928 6.340 1.00 95.19 123 ALA A N 1
ATOM 928 C CA . ALA A 1 123 ? -11.055 5.054 7.183 1.00 95.19 123 ALA A CA 1
ATOM 929 C C . ALA A 1 123 ? -11.393 4.793 8.659 1.00 95.19 123 ALA A C 1
ATOM 931 O O . ALA A 1 123 ? -10.518 4.916 9.511 1.00 95.19 123 ALA A O 1
ATOM 932 N N . GLU A 1 124 ? -12.602 4.307 8.962 1.00 94.00 124 GLU A N 1
ATOM 933 C CA . GLU A 1 124 ? -12.987 3.940 10.334 1.00 94.00 124 GLU A CA 1
ATOM 934 C C . GLU A 1 124 ? -12.074 2.855 10.935 1.00 94.00 124 GLU A C 1
ATOM 936 O O . GLU A 1 124 ? -11.713 2.908 12.114 1.00 94.00 124 GLU A O 1
ATOM 941 N N . TYR A 1 125 ? -11.681 1.855 10.135 1.00 95.38 125 TYR A N 1
ATOM 942 C CA . TYR A 1 125 ? -10.690 0.866 10.567 1.00 95.38 125 TYR A CA 1
ATOM 943 C C . TYR A 1 125 ? -9.350 1.531 10.903 1.00 95.38 125 TYR A C 1
ATOM 945 O O . TYR A 1 125 ? -8.760 1.229 11.945 1.00 95.38 125 TYR A O 1
ATOM 953 N N . PHE A 1 126 ? -8.869 2.410 10.021 1.00 96.00 126 PHE A N 1
ATOM 954 C CA . PHE A 1 126 ? -7.586 3.082 10.177 1.00 96.00 126 PHE A CA 1
ATOM 955 C C . PHE A 1 126 ? -7.568 3.961 11.430 1.00 96.00 126 PHE A C 1
ATOM 957 O O . PHE A 1 126 ? -6.687 3.802 12.267 1.00 96.00 126 PHE A O 1
ATOM 964 N N . GLU A 1 127 ? -8.581 4.803 11.629 1.00 95.69 127 GLU A N 1
ATOM 965 C CA . GLU A 1 127 ? -8.704 5.664 12.811 1.00 95.69 127 GLU A CA 1
ATOM 966 C C . GLU A 1 127 ? -8.717 4.858 14.112 1.00 95.69 127 GLU A C 1
ATOM 968 O O . GLU A 1 127 ? -7.994 5.176 15.058 1.00 95.69 127 GLU A O 1
ATOM 973 N N . LYS A 1 128 ? -9.483 3.760 14.153 1.00 93.94 128 LYS A N 1
ATOM 974 C CA . LYS A 1 128 ? -9.516 2.875 15.322 1.00 93.94 128 LYS A CA 1
ATOM 975 C C . LYS A 1 128 ? -8.150 2.245 15.597 1.00 93.94 128 LYS A C 1
ATOM 977 O O . LYS A 1 128 ? -7.764 2.099 16.757 1.00 93.94 128 LYS A O 1
ATOM 982 N N . ARG A 1 129 ? -7.433 1.844 14.545 1.00 94.62 129 ARG A N 1
ATOM 983 C CA . ARG A 1 129 ? -6.086 1.274 14.652 1.00 94.62 129 ARG A CA 1
ATOM 984 C C . ARG A 1 129 ? -5.101 2.305 15.200 1.00 94.62 129 ARG A C 1
ATOM 986 O O . ARG A 1 129 ? -4.375 1.982 16.133 1.00 94.62 129 ARG A O 1
ATOM 993 N N . GLU A 1 130 ? -5.105 3.523 14.664 1.00 93.44 130 GLU A N 1
ATOM 994 C CA . GLU A 1 130 ? -4.208 4.593 15.111 1.00 93.44 130 GLU A CA 1
ATOM 995 C C . GLU A 1 130 ? -4.509 5.037 16.545 1.00 93.44 130 GLU A C 1
ATOM 997 O O . GLU A 1 130 ? -3.581 5.210 17.330 1.00 93.44 130 GLU A O 1
ATOM 1002 N N . SER A 1 131 ? -5.786 5.127 16.931 1.00 92.12 131 SER A N 1
ATOM 1003 C CA . SER A 1 131 ? -6.169 5.407 18.322 1.00 92.12 131 SER A CA 1
ATOM 1004 C C . SER A 1 131 ? -5.636 4.335 19.273 1.00 92.12 131 SER A C 1
ATOM 1006 O O . SER A 1 131 ? -5.030 4.663 20.286 1.00 92.12 131 SER A O 1
ATOM 1008 N N . ALA A 1 132 ? -5.797 3.054 18.929 1.00 90.50 132 ALA A N 1
ATOM 1009 C CA . ALA A 1 132 ? -5.302 1.959 19.761 1.00 90.50 132 ALA A CA 1
ATOM 1010 C C . ALA A 1 132 ? -3.766 1.943 19.870 1.00 90.50 132 ALA A C 1
ATOM 1012 O O . ALA A 1 132 ? -3.225 1.559 20.906 1.00 90.50 132 ALA A O 1
ATOM 1013 N N . LEU A 1 133 ? -3.055 2.350 18.812 1.00 88.25 133 LEU A N 1
ATOM 1014 C CA . LEU A 1 133 ? -1.600 2.506 18.844 1.00 88.25 133 LEU A CA 1
ATOM 1015 C C . LEU A 1 133 ? -1.181 3.684 19.729 1.00 88.25 133 LEU A C 1
ATOM 1017 O O . LEU A 1 133 ? -0.238 3.541 20.504 1.00 88.25 133 LEU A O 1
ATOM 1021 N N . ALA A 1 134 ? -1.887 4.813 19.649 1.00 88.25 134 ALA A N 1
ATOM 1022 C CA . ALA A 1 134 ? -1.628 5.975 20.492 1.00 88.25 134 ALA A CA 1
ATOM 1023 C C . ALA A 1 134 ? -1.831 5.652 21.982 1.00 88.25 134 ALA A C 1
ATOM 1025 O O . ALA A 1 134 ? -0.959 5.965 22.794 1.00 88.25 134 ALA A O 1
ATOM 1026 N N . ASP A 1 135 ? -2.917 4.954 22.325 1.00 87.06 135 ASP A N 1
ATOM 1027 C CA . ASP A 1 135 ? -3.190 4.507 23.696 1.00 87.06 135 ASP A CA 1
ATOM 1028 C C . ASP A 1 135 ? -2.092 3.553 24.195 1.00 87.06 135 ASP A C 1
ATOM 1030 O O . ASP A 1 135 ? -1.556 3.721 25.289 1.00 87.06 135 ASP A O 1
ATOM 1034 N N . ALA A 1 136 ? -1.677 2.593 23.360 1.00 83.56 136 ALA A N 1
ATOM 1035 C CA . ALA A 1 136 ? -0.612 1.655 23.707 1.00 83.56 136 ALA A CA 1
ATOM 1036 C C . ALA A 1 136 ? 0.753 2.336 23.906 1.00 83.56 136 ALA A C 1
ATOM 1038 O O . ALA A 1 136 ? 1.555 1.857 24.703 1.00 83.56 136 ALA A O 1
ATOM 1039 N N . MET A 1 137 ? 1.034 3.431 23.189 1.00 79.44 137 MET A N 1
ATOM 1040 C CA . MET A 1 137 ? 2.259 4.216 23.368 1.00 79.44 137 MET A CA 1
ATOM 1041 C C . MET A 1 137 ? 2.237 5.054 24.651 1.00 79.44 137 MET A C 1
ATOM 1043 O O . MET A 1 137 ? 3.294 5.252 25.245 1.00 79.44 137 MET A O 1
ATOM 1047 N N . ALA A 1 138 ? 1.065 5.524 25.088 1.00 79.81 138 ALA A N 1
ATOM 1048 C CA . ALA A 1 138 ? 0.917 6.278 26.333 1.00 79.81 138 ALA A CA 1
ATOM 1049 C C . ALA A 1 138 ? 1.166 5.416 27.585 1.00 79.81 138 ALA A C 1
ATOM 1051 O O . ALA A 1 138 ? 1.649 5.926 28.593 1.00 79.81 138 ALA A O 1
ATOM 1052 N N . ASP A 1 139 ? 0.884 4.114 27.502 1.00 74.00 139 ASP A N 1
ATOM 1053 C CA . ASP A 1 139 ? 1.088 3.150 28.591 1.00 74.00 139 ASP A CA 1
ATOM 1054 C C . ASP A 1 139 ? 2.526 2.595 28.678 1.00 74.00 139 ASP A C 1
ATOM 1056 O O . ASP A 1 139 ? 2.823 1.780 29.558 1.00 74.00 139 ASP A O 1
ATOM 1060 N N . VAL A 1 140 ? 3.444 3.000 27.788 1.00 72.44 140 VAL A N 1
ATOM 1061 C CA . VAL A 1 140 ? 4.850 2.567 27.853 1.00 72.44 140 VAL A CA 1
ATOM 1062 C C . VAL A 1 140 ? 5.552 3.300 29.006 1.00 72.44 140 VAL A C 1
ATOM 1064 O O . VAL A 1 140 ? 5.632 4.527 28.970 1.00 72.44 140 VAL A O 1
ATOM 1067 N N . PRO A 1 141 ? 6.094 2.589 30.018 1.00 67.19 141 PRO A N 1
ATOM 1068 C CA . PRO A 1 141 ? 6.849 3.222 31.093 1.00 67.19 141 PRO A CA 1
ATOM 1069 C C . PRO A 1 141 ? 8.075 3.940 30.529 1.00 67.19 141 PRO A C 1
ATOM 1071 O O . PRO A 1 141 ? 8.840 3.343 29.768 1.00 67.19 141 PRO A O 1
ATOM 1074 N N . ASP A 1 142 ? 8.271 5.195 30.927 1.00 68.81 142 ASP A N 1
ATOM 1075 C CA . ASP A 1 142 ? 9.499 5.923 30.627 1.00 68.81 142 ASP A CA 1
ATOM 1076 C C . ASP A 1 142 ? 10.626 5.310 31.472 1.00 68.81 142 ASP A C 1
ATOM 1078 O O . ASP A 1 142 ? 10.558 5.290 32.706 1.00 68.81 142 ASP A O 1
ATOM 1082 N N . PHE A 1 143 ? 11.610 4.703 30.812 1.00 64.12 143 PHE A N 1
ATOM 1083 C CA . PHE A 1 143 ? 12.777 4.128 31.477 1.00 64.12 143 PHE A CA 1
ATOM 1084 C C . PHE A 1 143 ? 13.882 5.186 31.504 1.00 64.12 143 PHE A C 1
ATOM 1086 O O . PHE A 1 143 ? 14.743 5.197 30.624 1.00 64.12 143 PHE A O 1
ATOM 1093 N N . ASP A 1 144 ? 13.812 6.064 32.506 1.00 55.03 144 ASP A N 1
ATOM 1094 C CA . ASP A 1 144 ? 14.930 6.911 32.952 1.00 55.03 144 ASP A CA 1
ATOM 1095 C C . ASP A 1 144 ? 16.046 6.058 33.597 1.00 55.03 144 ASP A C 1
ATOM 1097 O O . ASP A 1 144 ? 15.719 5.137 34.391 1.00 55.03 144 ASP A O 1
#

Organism: NCBI:txid1124744

Nearest PDB structures (foldseek):
  8rjw-assembly1_C  TM=4.097E-01  e=6.685E+00  Homo sapiens
  8rjw-assembly1_H  TM=4.166E-01  e=8.485E+00  Homo sapiens
  8rj3-assembly1_B  TM=4.266E-01  e=9.006E+00  Homo sapiens
  7c8z-assembly2_H  TM=3.519E-01  e=5.934E+00  Ralstonia sp.
  5jrb-assembly1_A  TM=3.678E-01  e=9.559E+00  Homo sapiens

Sequence (144 aa):
MSSPFNKPSGGSGSFFTPAKHVSDLALIIEAKSVRRDVPNTFNGVTTNRDEVTADITVFRNSQNIETRTPHEVMKNAIIHSSVLAKEAETNIGTPLLAKVAKPSGKNYYAFLEVPADIEAAVAEYFEKRESALADAMADVPDFD